Protein AF-A0A523TYB1-F1 (afdb_monomer_lite)

pLDDT: mean 78.44, std 14.65, range [44.22, 92.81]

Secondary structure (DSSP, 8-state):
---HHHHHHHHHHHHHHHHHHHHHHHHHTT--HHHHHHHHHHHHHHHHHHHHHHHTT-TT--TTTT--SSPPHHHHHHHHHHHT-

Sequence (85 aa):
MFTTTEVKDFMDEIFEEEALVIGGLVAVGKIDGDLVRRLMECFDSIRSRAIRRLDDGDEDVNPLNGTSLKPHPAIEEFLLKIRRK

Radius of gyration: 16.13 Å; chains: 1; bounding box: 36×33×40 Å

Foldseek 3Di:
DDDLVNVLVVLVVVLVVVLVVLVVCVVVDPDDPVVSVVVVVVSVVVSVVVNVCSVVVPPVPPVPPPPPVPPDVVVVVVVVVVVVD

Structure (mmCIF, N/CA/C/O backbone):
data_AF-A0A523TYB1-F1
#
_entry.id   AF-A0A523TYB1-F1
#
loop_
_atom_site.group_PDB
_atom_site.id
_atom_site.type_symbol
_atom_site.label_atom_id
_atom_site.label_alt_id
_atom_site.label_comp_id
_atom_site.label_asym_id
_atom_site.label_entity_id
_atom_site.label_seq_id
_atom_site.pdbx_PDB_ins_code
_atom_site.Cartn_x
_atom_site.Cartn_y
_atom_site.Cartn_z
_atom_site.occupancy
_atom_site.B_iso_or_equiv
_atom_site.auth_seq_id
_atom_site.auth_comp_id
_atom_site.auth_asym_id
_atom_site.auth_atom_id
_atom_site.pdbx_PDB_model_num
ATOM 1 N N . MET A 1 1 ? 23.494 0.543 -14.231 1.00 58.53 1 MET A N 1
ATOM 2 C CA . MET A 1 1 ? 22.113 0.686 -14.728 1.00 58.53 1 MET A CA 1
ATOM 3 C C . MET A 1 1 ? 21.340 -0.406 -14.026 1.00 58.53 1 MET A C 1
ATOM 5 O O . MET A 1 1 ? 21.802 -1.536 -14.103 1.00 58.53 1 MET A O 1
ATOM 9 N N . PHE A 1 2 ? 20.309 -0.070 -13.252 1.00 74.38 2 PHE A N 1
ATOM 10 C CA . PHE A 1 2 ? 19.511 -1.099 -12.586 1.00 74.38 2 PHE A CA 1
ATOM 11 C C . PHE A 1 2 ? 18.784 -1.932 -13.641 1.00 74.38 2 PHE A C 1
ATOM 13 O O . PHE A 1 2 ? 18.305 -1.393 -14.641 1.00 74.38 2 PHE A O 1
ATOM 20 N N . THR A 1 3 ? 18.741 -3.238 -13.432 1.00 85.56 3 THR A N 1
ATOM 21 C CA . THR A 1 3 ? 17.914 -4.155 -14.207 1.00 85.56 3 THR A CA 1
ATOM 22 C C . THR A 1 3 ? 16.453 -4.003 -13.794 1.00 85.56 3 THR A C 1
ATOM 24 O O . THR A 1 3 ? 16.146 -3.610 -12.670 1.00 85.56 3 THR A O 1
ATOM 27 N N . THR A 1 4 ? 15.531 -4.354 -14.690 1.00 83.19 4 THR A N 1
ATOM 28 C CA . THR A 1 4 ? 14.093 -4.382 -14.391 1.00 83.19 4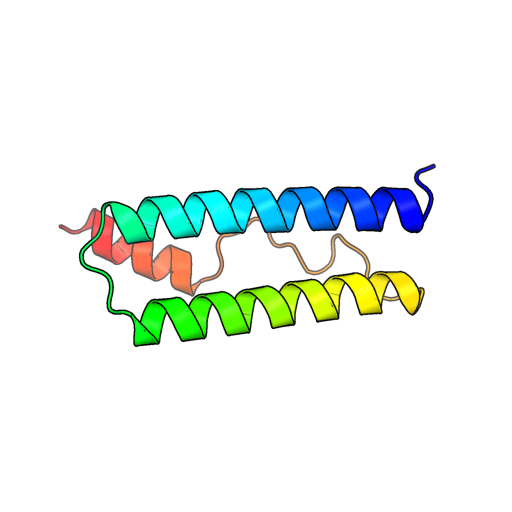 THR A CA 1
ATOM 29 C C . THR A 1 4 ? 13.782 -5.202 -13.138 1.00 83.19 4 THR A C 1
ATOM 31 O O . THR A 1 4 ? 12.950 -4.794 -12.337 1.00 83.19 4 THR A O 1
ATOM 34 N N . THR A 1 5 ? 14.477 -6.324 -12.936 1.00 86.69 5 THR A N 1
ATOM 35 C CA . THR A 1 5 ? 14.321 -7.170 -11.746 1.00 86.69 5 THR A CA 1
ATOM 36 C C . THR A 1 5 ? 14.738 -6.442 -10.470 1.00 86.69 5 THR A C 1
ATOM 38 O O . THR A 1 5 ? 13.953 -6.392 -9.534 1.00 86.69 5 THR A O 1
ATOM 41 N N . GLU A 1 6 ? 15.907 -5.793 -10.454 1.00 85.06 6 GLU A N 1
ATOM 42 C CA . GLU A 1 6 ? 16.369 -5.028 -9.283 1.00 85.06 6 GLU A CA 1
ATOM 43 C C . GLU A 1 6 ? 15.414 -3.877 -8.929 1.00 85.06 6 GLU A C 1
ATOM 45 O O . GLU A 1 6 ? 15.210 -3.578 -7.756 1.00 85.06 6 GLU A O 1
ATOM 50 N N . VAL A 1 7 ? 14.796 -3.239 -9.930 1.00 88.75 7 VAL A N 1
ATOM 51 C CA . VAL A 1 7 ? 13.788 -2.194 -9.689 1.00 88.75 7 VAL A CA 1
ATOM 52 C C . VAL A 1 7 ? 12.501 -2.782 -9.106 1.00 88.75 7 VAL A C 1
ATOM 54 O O . VAL A 1 7 ? 11.908 -2.161 -8.229 1.00 88.75 7 VAL A O 1
ATOM 57 N N . LYS A 1 8 ? 12.066 -3.968 -9.552 1.00 86.94 8 LYS A N 1
ATOM 58 C CA . LYS A 1 8 ? 10.891 -4.644 -8.977 1.00 86.94 8 LYS A CA 1
ATOM 59 C C . LYS A 1 8 ? 11.115 -5.041 -7.528 1.00 86.94 8 LYS A C 1
ATOM 61 O O . LYS A 1 8 ? 10.253 -4.751 -6.707 1.00 86.94 8 LYS A O 1
ATOM 66 N N . ASP A 1 9 ? 12.262 -5.644 -7.232 1.00 89.94 9 ASP A N 1
ATOM 67 C CA . ASP A 1 9 ? 12.612 -6.060 -5.873 1.00 89.94 9 ASP A CA 1
ATOM 68 C C . ASP A 1 9 ? 12.646 -4.837 -4.944 1.00 89.94 9 ASP A C 1
ATOM 70 O O . ASP A 1 9 ? 12.019 -4.833 -3.889 1.00 89.94 9 ASP A O 1
ATOM 74 N N . PHE A 1 10 ? 13.261 -3.738 -5.395 1.00 90.44 10 PHE A N 1
ATOM 75 C CA . PHE A 1 10 ? 13.281 -2.482 -4.646 1.00 90.44 10 PHE A CA 1
ATOM 76 C C . PHE A 1 10 ? 11.887 -1.865 -4.448 1.00 90.44 10 PHE A C 1
ATOM 78 O O . PHE A 1 10 ? 11.579 -1.330 -3.384 1.00 90.44 10 PHE A O 1
ATOM 85 N N . MET A 1 11 ? 11.024 -1.917 -5.466 1.00 88.06 11 MET A N 1
ATOM 86 C CA . MET A 1 11 ? 9.644 -1.454 -5.328 1.00 88.06 11 MET A CA 1
ATOM 87 C C . MET A 1 11 ? 8.883 -2.299 -4.311 1.00 88.06 11 MET A C 1
ATOM 89 O O . MET A 1 11 ? 8.175 -1.738 -3.480 1.00 88.06 11 MET A O 1
ATOM 93 N N . ASP A 1 12 ? 9.036 -3.619 -4.358 1.00 90.50 12 ASP A N 1
ATOM 94 C CA . ASP A 1 12 ? 8.395 -4.533 -3.419 1.00 90.50 12 ASP A CA 1
ATOM 95 C C . ASP A 1 12 ? 8.817 -4.254 -1.972 1.00 90.50 12 ASP A C 1
ATOM 97 O O . ASP A 1 12 ? 7.941 -4.156 -1.112 1.00 90.50 12 ASP A O 1
ATOM 101 N N . GLU A 1 13 ? 10.108 -4.007 -1.724 1.00 92.81 13 GLU A N 1
ATOM 102 C CA . GLU A 1 13 ? 10.613 -3.576 -0.412 1.00 92.81 13 GLU A CA 1
ATOM 103 C C . GLU A 1 13 ? 9.959 -2.263 0.058 1.00 92.81 13 GLU A C 1
ATOM 105 O O . GLU A 1 13 ? 9.508 -2.167 1.199 1.00 92.81 13 GLU A O 1
ATOM 110 N N . ILE A 1 14 ? 9.834 -1.252 -0.814 1.00 91.88 14 ILE A N 1
ATOM 111 C CA . ILE A 1 14 ? 9.174 0.019 -0.459 1.00 91.88 14 ILE A CA 1
ATOM 112 C C . ILE A 1 14 ? 7.699 -0.195 -0.107 1.00 91.88 14 ILE A C 1
ATOM 114 O O . ILE A 1 14 ? 7.223 0.346 0.893 1.00 91.88 14 ILE A O 1
ATOM 118 N N . PHE A 1 15 ? 6.966 -0.964 -0.918 1.00 89.94 15 PHE A N 1
ATOM 119 C CA . PHE A 1 15 ? 5.555 -1.245 -0.649 1.00 89.94 15 PHE A CA 1
ATOM 120 C C . PHE A 1 15 ? 5.392 -2.010 0.679 1.00 89.94 15 PHE A C 1
ATOM 122 O O . PHE A 1 15 ? 4.445 -1.749 1.421 1.00 89.94 15 PHE A O 1
ATOM 129 N N . GLU A 1 16 ? 6.315 -2.912 1.019 1.00 90.69 16 GLU A N 1
ATOM 130 C CA . GLU A 1 16 ? 6.309 -3.615 2.306 1.00 90.69 16 GLU A CA 1
ATOM 131 C C . GLU A 1 16 ? 6.522 -2.658 3.493 1.00 90.69 16 GLU A C 1
ATOM 133 O O . GLU A 1 16 ? 5.740 -2.677 4.448 1.00 90.69 16 GLU A O 1
ATOM 138 N N . GLU A 1 17 ? 7.504 -1.761 3.413 1.00 92.75 17 GLU A N 1
ATOM 139 C CA . GLU A 1 17 ? 7.766 -0.754 4.452 1.00 92.75 17 GLU A CA 1
ATOM 140 C C . GLU A 1 17 ? 6.584 0.212 4.641 1.00 92.75 17 GLU A C 1
ATOM 142 O O . GLU A 1 17 ? 6.170 0.518 5.764 1.00 92.75 17 GLU A O 1
ATOM 147 N N . GLU A 1 18 ? 5.968 0.663 3.550 1.00 89.62 18 GLU A N 1
ATOM 148 C CA . GLU A 1 18 ? 4.766 1.498 3.599 1.00 89.62 18 GLU A CA 1
ATOM 149 C C . GLU A 1 18 ? 3.581 0.754 4.243 1.00 89.62 18 GLU A C 1
ATOM 151 O O . GLU A 1 18 ? 2.872 1.325 5.082 1.00 89.62 18 GLU A O 1
ATOM 156 N N . ALA A 1 19 ? 3.393 -0.532 3.928 1.00 89.81 19 ALA A N 1
ATOM 157 C CA . ALA A 1 19 ? 2.377 -1.369 4.563 1.00 89.81 19 ALA A CA 1
ATOM 158 C C . ALA A 1 19 ? 2.629 -1.537 6.072 1.00 89.81 19 ALA A C 1
ATOM 160 O O . ALA A 1 19 ? 1.676 -1.494 6.856 1.00 89.81 19 ALA A O 1
ATOM 161 N N . LEU A 1 20 ? 3.889 -1.662 6.500 1.00 91.00 20 LEU A N 1
ATOM 162 C CA . LEU A 1 20 ? 4.268 -1.707 7.916 1.00 91.00 20 LEU A CA 1
ATOM 163 C C . LEU A 1 20 ? 3.938 -0.397 8.637 1.00 91.00 20 LEU A C 1
ATOM 165 O O . LEU A 1 20 ? 3.359 -0.426 9.728 1.00 91.00 20 LEU A O 1
ATOM 169 N N . VAL A 1 21 ? 4.237 0.754 8.028 1.00 90.38 21 VAL A N 1
ATOM 170 C CA . VAL A 1 21 ? 3.881 2.070 8.585 1.00 90.38 21 VAL A CA 1
ATOM 171 C C . VAL A 1 21 ? 2.364 2.204 8.729 1.00 90.38 21 VAL A C 1
ATOM 173 O O . VAL A 1 21 ? 1.878 2.603 9.792 1.00 90.38 21 VAL A O 1
ATOM 176 N N . ILE A 1 22 ? 1.600 1.833 7.697 1.00 88.69 22 ILE A N 1
ATOM 177 C CA . ILE A 1 22 ? 0.131 1.850 7.735 1.00 88.69 22 ILE A CA 1
ATOM 178 C C . ILE A 1 22 ? -0.38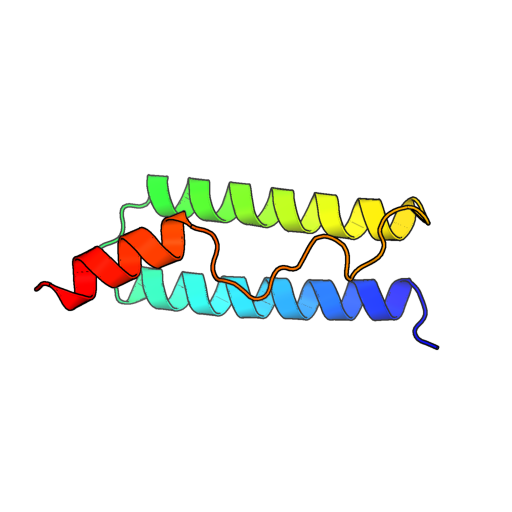3 0.908 8.830 1.00 88.69 22 ILE A C 1
ATOM 180 O O . ILE A 1 22 ? -1.214 1.314 9.643 1.00 88.69 22 ILE A O 1
ATOM 184 N N . GLY A 1 23 ? 0.137 -0.318 8.902 1.00 87.62 23 GLY A N 1
ATOM 185 C CA . GLY A 1 23 ? -0.221 -1.299 9.926 1.00 87.62 23 GLY A CA 1
ATOM 186 C C . GLY A 1 23 ? 0.055 -0.796 11.344 1.00 87.62 23 GLY A C 1
ATOM 187 O O . GLY A 1 23 ? -0.799 -0.927 12.222 1.00 87.62 23 GLY A O 1
ATOM 188 N N . GLY A 1 24 ? 1.196 -0.139 11.562 1.00 90.44 24 GLY A N 1
ATOM 189 C CA . GLY A 1 24 ? 1.539 0.500 12.832 1.00 90.44 24 GLY A CA 1
ATOM 190 C C . GLY A 1 24 ? 0.570 1.623 13.208 1.00 90.44 24 GLY A C 1
ATOM 191 O O . GLY A 1 24 ? 0.090 1.665 14.342 1.00 90.44 24 GLY A O 1
ATOM 192 N N . LEU A 1 25 ? 0.219 2.494 12.255 1.00 87.50 25 LEU A N 1
ATOM 193 C CA . LEU A 1 25 ? -0.763 3.569 12.459 1.00 87.50 25 LEU A CA 1
ATOM 194 C C . LEU A 1 25 ? -2.156 3.027 12.795 1.00 87.50 25 LEU A C 1
ATOM 196 O O . LEU A 1 25 ? -2.837 3.563 13.671 1.00 87.50 25 LEU A O 1
ATOM 200 N N . VAL A 1 26 ? -2.567 1.952 12.126 1.00 89.12 26 VAL A N 1
ATOM 201 C CA . VAL A 1 26 ? -3.824 1.252 12.406 1.00 89.12 26 VAL A CA 1
ATOM 202 C C . VAL A 1 26 ? -3.801 0.608 13.788 1.00 89.12 26 VAL A C 1
ATOM 204 O O . VAL A 1 26 ? 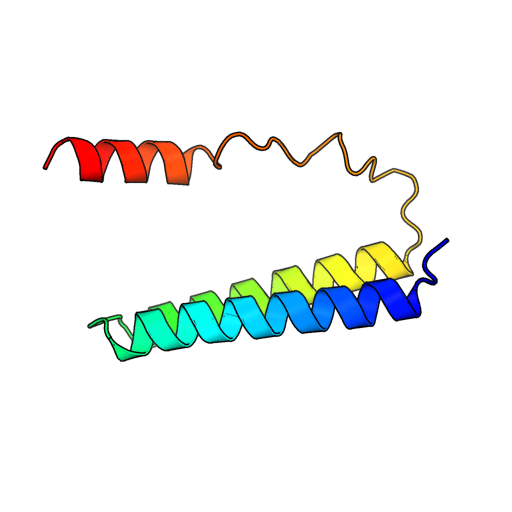-4.794 0.694 14.499 1.00 89.12 26 VAL A O 1
ATOM 207 N N . ALA A 1 27 ? -2.684 0.007 14.201 1.00 87.62 27 ALA A N 1
ATOM 208 C CA . ALA A 1 27 ? -2.570 -0.657 15.499 1.00 87.62 27 ALA A CA 1
ATOM 209 C C . ALA A 1 27 ? -2.665 0.320 16.685 1.00 87.62 27 ALA A C 1
ATOM 211 O O . ALA A 1 27 ? -3.209 -0.032 17.732 1.00 87.62 27 ALA A O 1
ATOM 212 N N . VAL A 1 28 ? -2.149 1.545 16.535 1.00 90.75 28 VAL A N 1
ATOM 213 C CA . VAL A 1 28 ? -2.209 2.578 17.590 1.00 90.75 28 VAL A CA 1
ATOM 214 C C . VAL A 1 28 ? -3.461 3.456 17.505 1.00 90.75 28 VAL A C 1
ATOM 216 O O . VAL A 1 28 ? -3.828 4.115 18.480 1.00 90.75 28 VAL A O 1
ATOM 219 N N . GLY A 1 29 ? -4.121 3.491 16.347 1.00 82.50 29 GLY A N 1
ATOM 220 C CA . GLY A 1 29 ? -5.311 4.293 16.088 1.00 82.50 29 GLY A CA 1
ATOM 221 C C . GLY A 1 29 ? -6.611 3.504 16.252 1.00 82.50 29 GLY A C 1
ATOM 222 O O . GLY A 1 29 ? -6.688 2.315 15.978 1.00 82.50 29 GLY A O 1
ATOM 223 N N . LYS A 1 30 ? -7.705 4.176 16.632 1.00 83.12 30 LYS A N 1
ATOM 224 C CA . LYS A 1 30 ? -9.058 3.598 16.514 1.00 83.12 30 LYS A CA 1
ATOM 225 C C . LYS A 1 30 ? -9.573 3.772 15.083 1.00 83.12 30 LYS A C 1
ATOM 227 O O . LYS A 1 30 ? -10.483 4.567 14.850 1.00 83.12 30 LYS A O 1
ATOM 232 N N . ILE A 1 31 ? -8.933 3.099 14.130 1.00 87.38 31 ILE A N 1
ATOM 233 C CA . ILE A 1 31 ? -9.314 3.147 12.714 1.00 87.38 31 ILE A CA 1
ATOM 234 C C . ILE A 1 31 ? -10.327 2.037 12.424 1.00 87.38 31 ILE A C 1
ATOM 236 O O . ILE A 1 31 ? -10.214 0.924 12.930 1.00 87.38 31 ILE A O 1
ATOM 240 N N . ASP A 1 32 ? -11.339 2.361 11.626 1.00 89.19 32 ASP A N 1
ATOM 241 C CA . ASP A 1 32 ? -12.362 1.418 11.183 1.00 89.19 32 ASP A CA 1
ATOM 242 C C . ASP A 1 32 ? -11.766 0.313 10.287 1.00 89.19 32 ASP A C 1
ATOM 244 O O . ASP A 1 32 ? -11.037 0.602 9.338 1.00 89.19 32 ASP A O 1
ATOM 248 N N . GLY A 1 33 ? -12.078 -0.954 10.572 1.00 85.69 33 GLY A N 1
ATOM 249 C CA . GLY A 1 33 ? -11.493 -2.099 9.866 1.00 85.69 33 GLY A CA 1
ATOM 250 C C . GLY A 1 33 ? -11.859 -2.181 8.379 1.00 85.69 33 GLY A C 1
ATOM 251 O O . GLY A 1 33 ? -11.034 -2.613 7.573 1.00 85.69 33 GLY A O 1
ATOM 252 N N . ASP A 1 34 ? -13.049 -1.720 7.985 1.00 88.81 34 ASP A N 1
ATOM 253 C CA . ASP A 1 34 ? -13.441 -1.658 6.574 1.00 88.81 34 ASP A CA 1
ATOM 254 C C . ASP A 1 34 ? -12.667 -0.566 5.830 1.00 88.81 34 ASP A C 1
ATOM 256 O O . ASP A 1 34 ? -12.300 -0.753 4.665 1.00 88.81 34 ASP A O 1
ATOM 260 N N . LEU A 1 35 ? -12.372 0.556 6.496 1.00 87.12 35 LEU A N 1
ATOM 261 C CA . LEU A 1 35 ? -11.489 1.584 5.945 1.00 87.12 35 LEU A CA 1
ATOM 262 C C . LEU A 1 35 ? -10.070 1.041 5.735 1.00 87.12 35 LEU A C 1
ATOM 264 O O . LEU A 1 35 ? -9.497 1.260 4.668 1.00 87.12 35 LEU A O 1
ATOM 268 N N . VAL A 1 36 ? -9.523 0.308 6.710 1.00 88.25 36 VAL A N 1
ATOM 269 C CA . VAL A 1 36 ? -8.192 -0.316 6.599 1.00 88.25 36 VAL A CA 1
ATOM 270 C C . VAL A 1 36 ? -8.147 -1.297 5.437 1.00 88.25 36 VAL A C 1
ATOM 272 O O . VAL A 1 36 ? -7.245 -1.225 4.608 1.00 88.25 36 VAL A O 1
ATOM 275 N N . ARG A 1 37 ? -9.146 -2.176 5.325 1.00 88.88 37 ARG A N 1
ATOM 276 C CA . ARG A 1 37 ? -9.228 -3.139 4.225 1.00 88.88 37 ARG A CA 1
ATOM 277 C C . ARG A 1 37 ? -9.231 -2.444 2.862 1.00 88.88 37 ARG A C 1
ATOM 279 O O . ARG A 1 37 ? -8.438 -2.803 2.000 1.00 88.88 37 ARG A O 1
ATOM 286 N N . ARG A 1 38 ? -10.071 -1.418 2.677 1.00 90.81 38 ARG A N 1
ATOM 287 C CA . ARG A 1 38 ? -10.122 -0.648 1.419 1.00 90.81 38 ARG A CA 1
ATOM 288 C C . ARG A 1 38 ? -8.809 0.073 1.125 1.00 90.81 38 ARG A C 1
ATOM 290 O O . ARG A 1 38 ? -8.429 0.191 -0.036 1.00 90.81 38 ARG A O 1
ATOM 297 N N . LEU A 1 39 ? -8.128 0.571 2.157 1.00 88.81 39 LEU A N 1
ATOM 298 C CA . LEU A 1 39 ? -6.823 1.207 2.007 1.00 88.81 39 LEU A CA 1
ATOM 299 C C . LEU A 1 39 ? -5.786 0.207 1.483 1.00 88.81 39 LEU A C 1
ATOM 301 O O . LEU A 1 39 ? -5.110 0.516 0.505 1.00 88.81 39 LEU A O 1
ATOM 305 N N . MET A 1 40 ? -5.722 -0.992 2.068 1.00 88.06 40 MET A N 1
ATOM 306 C CA . MET A 1 40 ? -4.818 -2.055 1.614 1.00 88.06 40 MET A CA 1
ATOM 307 C C . MET A 1 40 ? -5.144 -2.515 0.184 1.00 88.06 40 MET A C 1
ATOM 309 O O . MET A 1 40 ? -4.243 -2.627 -0.639 1.00 88.06 40 MET A O 1
ATOM 313 N N . GLU A 1 41 ? -6.426 -2.680 -0.163 1.00 89.19 41 GLU A N 1
ATOM 314 C CA . GLU A 1 41 ? -6.852 -3.024 -1.534 1.00 89.19 41 GLU A CA 1
ATOM 315 C C . GLU A 1 41 ? -6.420 -1.960 -2.565 1.00 89.19 41 GLU A C 1
ATOM 317 O O . GLU A 1 41 ? -5.954 -2.283 -3.663 1.00 89.19 41 GLU A O 1
ATOM 322 N N . CYS A 1 42 ? -6.551 -0.673 -2.224 1.00 88.00 42 CYS A N 1
ATOM 323 C CA . CYS A 1 42 ? -6.064 0.423 -3.065 1.00 88.00 42 CYS A CA 1
ATOM 324 C C . CYS A 1 42 ? -4.542 0.373 -3.229 1.00 88.00 42 CYS A C 1
ATOM 326 O O . CYS A 1 42 ? -4.032 0.592 -4.329 1.00 88.00 42 CYS A O 1
ATOM 328 N N . PHE A 1 43 ? -3.834 0.080 -2.144 1.00 88.19 43 PHE A N 1
ATOM 329 C CA . PHE A 1 43 ? -2.383 0.012 -2.105 1.00 88.19 43 PHE A CA 1
ATOM 330 C C . PHE A 1 43 ? -1.837 -1.114 -3.000 1.00 88.19 43 PHE A C 1
ATOM 332 O O . PHE A 1 43 ? -1.009 -0.861 -3.879 1.00 88.19 43 PHE A O 1
ATOM 339 N N . ASP A 1 44 ? -2.420 -2.312 -2.910 1.00 88.19 44 ASP A N 1
ATOM 340 C CA . ASP A 1 44 ? -2.098 -3.451 -3.781 1.00 88.19 44 ASP A CA 1
ATOM 341 C C . ASP A 1 44 ? -2.372 -3.159 -5.266 1.00 88.19 44 ASP A C 1
ATOM 343 O O . ASP A 1 44 ? -1.612 -3.565 -6.157 1.00 88.19 44 ASP A O 1
ATOM 347 N N . SER A 1 45 ? -3.448 -2.421 -5.559 1.00 89.50 45 SER A N 1
ATOM 348 C CA . SER A 1 45 ? -3.785 -1.996 -6.924 1.00 89.50 45 SER A CA 1
ATOM 349 C C . SER A 1 45 ? -2.745 -1.030 -7.500 1.00 89.50 45 SER A C 1
ATOM 351 O O . SER A 1 45 ? -2.394 -1.122 -8.683 1.00 89.50 45 SER A O 1
ATOM 353 N N . ILE A 1 46 ? -2.222 -0.118 -6.674 1.00 88.06 46 ILE A N 1
ATOM 354 C CA . ILE A 1 46 ? -1.152 0.811 -7.060 1.00 88.06 46 ILE A CA 1
ATOM 355 C C . ILE A 1 46 ? 0.141 0.037 -7.328 1.00 88.06 46 ILE A C 1
ATOM 357 O O . ILE A 1 46 ? 0.713 0.213 -8.408 1.00 88.06 46 ILE A O 1
ATOM 361 N N . ARG A 1 47 ? 0.546 -0.869 -6.426 1.00 87.94 47 ARG A N 1
ATOM 362 C CA . ARG A 1 47 ? 1.718 -1.744 -6.611 1.00 87.94 47 ARG A CA 1
ATOM 363 C C . ARG A 1 47 ? 1.639 -2.522 -7.917 1.00 87.94 47 ARG A C 1
ATOM 365 O O . ARG A 1 47 ? 2.528 -2.426 -8.762 1.00 87.94 47 ARG A O 1
ATOM 372 N N . SER A 1 48 ? 0.525 -3.219 -8.132 1.00 88.31 48 SER A N 1
ATOM 373 C CA . SER A 1 48 ? 0.304 -4.031 -9.333 1.00 88.31 48 SER A CA 1
ATOM 374 C C . SER A 1 48 ? 0.396 -3.204 -10.617 1.00 88.31 48 SER A C 1
ATOM 376 O O . SER A 1 48 ? 0.950 -3.655 -11.618 1.00 88.31 48 SER A O 1
ATOM 378 N N . ARG A 1 49 ? -0.136 -1.976 -10.606 1.00 87.88 49 ARG A N 1
ATOM 379 C CA . ARG A 1 49 ? -0.069 -1.068 -11.757 1.00 87.88 49 ARG A CA 1
ATOM 380 C C . ARG A 1 49 ? 1.346 -0.557 -11.999 1.00 87.88 49 ARG A C 1
ATOM 382 O O . ARG A 1 49 ? 1.741 -0.421 -13.151 1.00 87.88 49 ARG A O 1
ATOM 389 N N . ALA A 1 50 ? 2.086 -0.262 -10.936 1.00 84.06 50 ALA A N 1
ATOM 390 C CA . ALA A 1 50 ? 3.449 0.232 -11.031 1.00 84.06 50 ALA A CA 1
ATOM 391 C C . ALA A 1 50 ? 4.399 -0.848 -11.584 1.00 84.06 50 ALA A C 1
ATOM 393 O O . ALA A 1 50 ? 5.160 -0.559 -12.502 1.00 84.06 50 ALA A O 1
ATOM 394 N N . ILE A 1 51 ? 4.272 -2.100 -11.126 1.00 85.62 51 ILE A N 1
ATOM 395 C CA . ILE A 1 51 ? 5.043 -3.239 -11.657 1.00 85.62 51 ILE A CA 1
ATOM 396 C C . ILE A 1 51 ? 4.707 -3.494 -13.132 1.00 85.62 51 ILE A C 1
ATOM 398 O O . ILE A 1 51 ? 5.613 -3.649 -13.945 1.00 85.62 51 ILE A O 1
ATOM 402 N N . ARG A 1 52 ? 3.418 -3.481 -13.506 1.00 85.31 52 ARG A N 1
ATOM 403 C CA . ARG A 1 52 ? 3.004 -3.668 -14.910 1.00 85.31 52 ARG A CA 1
ATOM 404 C C . ARG A 1 52 ? 3.578 -2.604 -15.841 1.00 85.31 52 ARG A C 1
ATOM 406 O O . ARG A 1 52 ? 4.071 -2.942 -16.902 1.00 85.31 52 ARG A O 1
ATOM 413 N N . ARG A 1 53 ? 3.582 -1.334 -15.423 1.00 83.38 53 ARG A N 1
ATOM 414 C CA . ARG A 1 53 ? 4.188 -0.241 -16.208 1.00 83.38 53 ARG A CA 1
ATOM 415 C C . ARG A 1 53 ? 5.677 -0.450 -16.457 1.00 83.38 53 ARG A C 1
ATOM 417 O O . ARG A 1 53 ? 6.176 -0.084 -17.513 1.00 83.38 53 ARG A O 1
ATOM 424 N N . LEU A 1 54 ? 6.373 -1.021 -15.478 1.00 83.00 54 LEU A N 1
ATOM 425 C CA . LEU A 1 54 ? 7.786 -1.344 -15.603 1.00 83.00 54 LEU A CA 1
ATOM 426 C C . LEU A 1 54 ? 8.016 -2.520 -16.573 1.00 83.00 54 LEU A C 1
ATOM 428 O O . LEU A 1 54 ? 9.006 -2.516 -17.300 1.00 83.00 54 LEU A O 1
ATOM 432 N N . ASP A 1 55 ? 7.104 -3.496 -16.602 1.00 81.69 55 ASP A N 1
ATOM 433 C CA . ASP A 1 55 ? 7.133 -4.628 -17.541 1.00 81.69 55 ASP A CA 1
ATOM 434 C C . ASP A 1 55 ? 6.787 -4.239 -18.978 1.00 81.69 55 ASP A C 1
ATOM 436 O O . ASP A 1 55 ? 7.423 -4.720 -19.915 1.00 81.69 55 ASP A O 1
ATOM 440 N N . ASP A 1 56 ? 5.811 -3.349 -19.151 1.00 82.75 56 ASP A N 1
ATOM 441 C CA . ASP A 1 56 ? 5.333 -2.914 -20.464 1.00 82.75 56 ASP A CA 1
ATOM 442 C C . ASP A 1 56 ? 6.330 -1.974 -21.176 1.00 82.75 56 ASP A C 1
ATOM 444 O O . ASP A 1 56 ? 6.108 -1.605 -22.328 1.00 82.75 56 ASP A O 1
ATOM 448 N N . GLY A 1 57 ? 7.446 -1.611 -20.522 1.00 66.81 57 GLY A N 1
ATOM 449 C CA . GLY A 1 57 ? 8.515 -0.799 -21.111 1.00 66.81 57 GLY A CA 1
ATOM 450 C C . GLY A 1 57 ? 8.035 0.574 -21.578 1.00 66.81 57 GLY A C 1
ATOM 451 O O . GLY A 1 57 ? 8.548 1.089 -22.566 1.00 66.81 57 GLY A O 1
ATOM 452 N N . ASP A 1 58 ? 7.025 1.126 -20.904 1.00 56.50 58 ASP A N 1
ATOM 453 C CA . ASP A 1 58 ? 6.291 2.318 -21.324 1.00 56.50 58 ASP A CA 1
ATOM 454 C C . ASP A 1 58 ? 7.229 3.547 -21.372 1.00 56.50 58 ASP A C 1
ATOM 456 O O . ASP A 1 58 ? 7.451 4.229 -20.368 1.00 56.50 58 ASP A O 1
ATOM 460 N N . GLU A 1 59 ? 7.826 3.807 -22.546 1.00 51.19 59 GLU A N 1
ATOM 461 C CA . GLU A 1 59 ? 8.753 4.925 -22.806 1.00 51.19 59 GLU A CA 1
ATOM 462 C C . GLU A 1 59 ? 8.084 6.300 -22.625 1.00 51.19 59 GLU A C 1
ATOM 464 O O 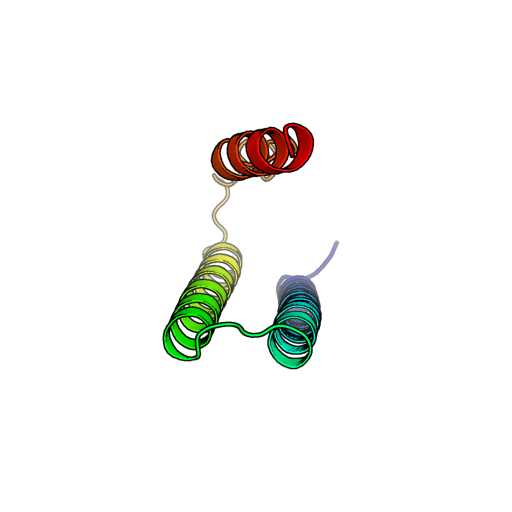. GLU A 1 59 ? 8.774 7.308 -22.465 1.00 51.19 59 GLU A O 1
ATOM 469 N N . ASP A 1 60 ? 6.747 6.353 -22.605 1.00 47.38 60 ASP A N 1
ATOM 470 C CA . ASP A 1 60 ? 5.972 7.593 -22.473 1.00 47.38 60 ASP A CA 1
ATOM 471 C C . ASP A 1 60 ? 5.766 8.025 -21.007 1.00 47.38 60 ASP A C 1
ATOM 473 O O . ASP A 1 60 ? 5.250 9.109 -20.710 1.00 47.38 60 ASP A O 1
ATOM 477 N N . VAL A 1 61 ? 6.234 7.223 -20.046 1.00 48.81 61 VAL A N 1
ATOM 478 C CA . VAL A 1 61 ? 6.282 7.627 -18.640 1.00 48.81 61 VAL A CA 1
ATOM 479 C C . VAL A 1 61 ? 7.609 8.325 -18.385 1.00 48.81 61 VAL A C 1
ATOM 481 O O . VAL A 1 61 ? 8.507 7.789 -17.743 1.00 48.81 61 VAL A O 1
ATOM 484 N N . ASN A 1 62 ? 7.732 9.570 -18.848 1.00 44.22 62 ASN A N 1
ATOM 485 C CA . ASN A 1 62 ? 8.731 10.469 -18.286 1.00 44.22 62 ASN A CA 1
ATOM 486 C C . ASN A 1 62 ? 8.495 10.516 -16.758 1.00 44.22 62 ASN A C 1
ATOM 488 O O . ASN A 1 62 ? 7.465 11.059 -16.335 1.00 44.22 62 ASN A O 1
ATOM 492 N N . PRO A 1 63 ? 9.406 9.983 -15.915 1.00 49.16 63 PRO A N 1
ATOM 493 C CA . PRO A 1 63 ? 9.193 9.898 -14.467 1.00 49.16 63 PRO A CA 1
ATOM 494 C C . PRO A 1 63 ? 8.986 11.284 -13.840 1.00 49.16 63 PRO A C 1
ATOM 496 O O . PRO A 1 63 ? 8.410 11.414 -12.766 1.00 49.16 63 PRO A O 1
ATOM 499 N N . LEU A 1 64 ? 9.424 12.332 -14.549 1.00 48.28 64 LEU A N 1
ATOM 500 C CA . LEU A 1 64 ? 9.366 13.734 -14.152 1.00 48.28 64 LEU A CA 1
ATOM 501 C C . LEU A 1 64 ? 8.090 14.468 -14.604 1.00 48.28 64 LEU A C 1
ATOM 503 O O . LEU A 1 64 ? 7.839 15.568 -14.119 1.00 48.28 64 LEU A O 1
ATOM 507 N N . ASN A 1 65 ? 7.263 13.895 -15.487 1.00 45.38 65 ASN A N 1
ATOM 508 C CA . ASN A 1 65 ? 6.047 14.563 -15.986 1.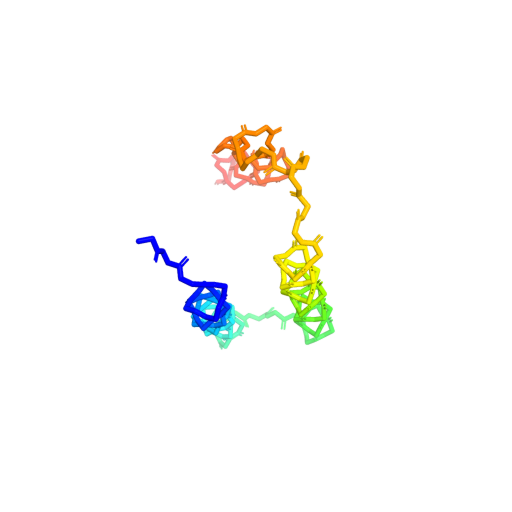00 45.38 65 ASN A CA 1
ATOM 509 C C . ASN A 1 65 ? 4.804 14.352 -15.101 1.00 45.38 65 ASN A C 1
ATOM 511 O O . ASN A 1 65 ? 3.731 14.854 -15.433 1.00 45.38 65 ASN A O 1
ATOM 515 N N . GLY A 1 66 ? 4.922 13.642 -13.974 1.00 46.34 66 GLY A N 1
ATOM 516 C CA . GLY A 1 66 ? 3.769 13.316 -13.124 1.00 46.34 66 GLY A CA 1
ATOM 517 C C . GLY A 1 66 ? 4.011 13.347 -11.616 1.00 46.34 66 GLY A C 1
ATOM 518 O O . GLY A 1 66 ? 3.060 13.561 -10.866 1.00 46.34 66 GLY A O 1
ATOM 519 N N . THR A 1 67 ? 5.248 13.205 -11.132 1.00 47.19 67 THR A N 1
ATOM 520 C CA . THR A 1 67 ? 5.541 13.368 -9.701 1.00 47.19 67 THR A CA 1
ATOM 521 C C . THR A 1 67 ? 5.762 14.840 -9.397 1.00 47.19 67 THR A C 1
ATOM 523 O O . THR A 1 67 ? 6.872 15.303 -9.130 1.00 47.19 67 THR A O 1
ATOM 526 N N . SER A 1 68 ? 4.679 15.608 -9.435 1.00 50.34 68 SER A N 1
ATOM 527 C CA . SER A 1 68 ? 4.652 16.835 -8.660 1.00 50.34 68 SER A CA 1
ATOM 528 C C . SER A 1 68 ? 4.949 16.448 -7.208 1.00 50.34 68 SER A C 1
ATOM 530 O O . SER A 1 68 ? 4.113 15.841 -6.552 1.00 50.34 68 SER A O 1
ATOM 532 N N . LEU A 1 69 ? 6.130 16.816 -6.701 1.00 53.22 69 LEU A N 1
ATOM 533 C CA . LEU A 1 69 ? 6.447 16.772 -5.266 1.00 53.22 69 LEU A CA 1
ATOM 534 C C . LEU A 1 69 ? 5.533 17.701 -4.452 1.00 53.22 69 LEU A C 1
ATOM 536 O O . LEU A 1 69 ? 5.605 17.713 -3.224 1.00 53.22 69 LEU A O 1
ATOM 540 N N . LYS A 1 70 ? 4.677 18.501 -5.112 1.00 59.28 70 LYS A N 1
ATOM 541 C CA . LYS A 1 70 ? 3.589 19.163 -4.401 1.00 59.28 70 LYS A CA 1
ATOM 542 C C . LYS A 1 70 ? 2.668 18.077 -3.858 1.00 59.28 70 LYS A C 1
ATOM 544 O O . LYS A 1 70 ? 2.234 17.231 -4.646 1.00 59.28 70 LYS A O 1
ATOM 549 N N . PRO A 1 71 ? 2.361 18.108 -2.554 1.00 60.00 71 PRO A N 1
ATOM 550 C CA . PRO A 1 71 ? 1.391 17.204 -1.973 1.00 60.00 71 PRO A CA 1
ATOM 551 C C . PRO A 1 71 ? 0.132 17.211 -2.834 1.00 60.00 71 PRO A C 1
ATOM 553 O O . PRO A 1 71 ? -0.295 18.263 -3.315 1.00 60.00 71 PRO A O 1
ATOM 556 N N . HIS A 1 72 ? -0.458 16.037 -3.046 1.00 67.00 72 HIS A N 1
ATOM 557 C CA . HIS A 1 72 ? -1.747 15.946 -3.717 1.00 67.00 72 HIS A CA 1
ATOM 558 C C . HIS A 1 72 ? -2.714 16.971 -3.082 1.00 67.00 72 HIS A C 1
ATOM 560 O O . HIS A 1 72 ? -2.726 17.062 -1.853 1.00 67.00 72 HIS A O 1
ATOM 566 N N . PRO A 1 73 ? -3.532 17.729 -3.839 1.00 72.31 73 PRO A N 1
ATOM 567 C CA . PRO A 1 73 ? -4.359 18.810 -3.279 1.00 72.31 73 PRO A CA 1
ATOM 568 C C . PRO A 1 73 ? -5.221 18.391 -2.075 1.00 72.31 73 PRO A C 1
ATOM 570 O O . PRO A 1 73 ? -5.436 19.166 -1.147 1.00 72.31 73 PRO A O 1
ATOM 573 N N . ALA A 1 74 ? -5.651 17.126 -2.040 1.00 68.38 74 ALA A N 1
ATOM 574 C CA . ALA A 1 74 ? -6.352 16.546 -0.891 1.00 68.38 74 ALA A CA 1
ATOM 575 C C . ALA A 1 74 ? -5.508 16.513 0.404 1.00 68.38 74 ALA A C 1
ATOM 577 O O . ALA A 1 74 ? -6.042 16.710 1.493 1.00 68.38 74 ALA A O 1
ATOM 578 N N . ILE A 1 75 ? -4.195 16.289 0.295 1.00 73.62 75 ILE A N 1
ATOM 579 C CA . ILE A 1 75 ? -3.241 16.352 1.410 1.00 73.62 75 ILE A CA 1
ATOM 580 C C . ILE A 1 75 ? -3.088 17.803 1.876 1.00 73.62 75 ILE A C 1
ATOM 582 O O . ILE A 1 75 ? -3.123 18.054 3.077 1.00 73.62 75 ILE A O 1
ATOM 586 N N . GLU A 1 76 ? -2.980 18.770 0.960 1.00 76.69 76 GLU A N 1
ATOM 587 C CA . GLU A 1 76 ? -2.912 20.193 1.329 1.00 76.69 76 GLU A CA 1
ATOM 588 C C . GLU A 1 76 ? -4.171 20.644 2.084 1.00 76.69 76 GLU A C 1
ATOM 590 O O . GLU A 1 76 ? -4.073 21.273 3.140 1.00 76.69 76 GLU A O 1
ATOM 595 N N . GLU A 1 77 ? -5.359 20.275 1.598 1.00 76.75 77 GLU A N 1
ATOM 596 C CA . GLU A 1 77 ? -6.626 20.603 2.258 1.00 76.75 77 GLU A CA 1
ATOM 597 C C . GLU A 1 77 ? -6.737 19.949 3.645 1.00 76.75 77 GLU A C 1
ATOM 599 O O . GLU A 1 77 ? -7.186 20.575 4.611 1.00 76.75 77 GLU A O 1
ATOM 604 N N . PHE A 1 78 ? -6.288 18.700 3.767 1.00 75.00 78 PHE A N 1
ATOM 605 C CA . PHE A 1 78 ? -6.234 17.989 5.039 1.00 75.00 78 PHE A CA 1
ATOM 606 C C . PHE A 1 78 ? -5.285 18.666 6.039 1.00 75.00 78 PHE A C 1
ATOM 608 O O . PHE A 1 78 ? -5.679 18.942 7.175 1.00 75.00 78 PHE A O 1
ATOM 615 N N . LEU A 1 79 ? -4.068 19.016 5.611 1.00 76.69 79 LEU A N 1
ATOM 616 C CA . LEU A 1 79 ? -3.090 19.726 6.439 1.00 76.69 79 LEU A CA 1
ATOM 617 C C . LEU A 1 79 ? -3.610 21.102 6.878 1.00 76.69 79 LEU A C 1
ATOM 619 O O . LEU A 1 79 ? -3.433 21.488 8.035 1.00 76.69 79 LEU A O 1
ATOM 623 N N . LEU A 1 80 ? -4.314 21.826 6.001 1.00 81.38 80 LEU A N 1
ATOM 624 C CA . LEU A 1 80 ? -4.964 23.095 6.345 1.00 81.38 80 LEU A CA 1
ATOM 625 C C . LEU A 1 80 ? -6.059 22.927 7.408 1.00 81.38 80 LEU A C 1
ATOM 627 O O . LEU A 1 80 ? -6.187 23.789 8.280 1.00 81.38 80 LEU A O 1
ATOM 631 N N . LYS A 1 81 ? -6.836 21.836 7.365 1.00 76.62 81 LYS A N 1
ATOM 632 C CA . LYS A 1 81 ? -7.859 21.530 8.382 1.00 76.62 81 LYS A CA 1
ATOM 633 C C . LYS A 1 81 ? -7.240 21.204 9.740 1.00 76.62 81 LYS A C 1
ATOM 635 O O . LYS A 1 81 ? -7.775 21.648 10.752 1.00 76.62 81 LYS A O 1
ATOM 640 N N . ILE A 1 82 ? -6.114 20.489 9.772 1.00 76.50 82 ILE A N 1
ATOM 641 C CA . ILE A 1 82 ? -5.392 20.194 11.021 1.00 76.50 82 ILE A CA 1
ATOM 642 C C . ILE A 1 82 ? -4.768 21.463 11.607 1.00 76.50 82 ILE A C 1
ATOM 644 O O . ILE A 1 82 ? -4.898 21.697 12.801 1.00 76.50 82 ILE A O 1
ATOM 648 N N . ARG A 1 83 ? -4.141 22.318 10.786 1.00 75.38 83 ARG A N 1
ATOM 649 C CA . ARG A 1 83 ? -3.435 23.528 11.258 1.00 75.38 83 ARG A CA 1
ATOM 650 C C . ARG A 1 83 ? -4.353 24.621 11.823 1.00 75.38 83 ARG A C 1
ATOM 652 O O . ARG A 1 83 ? -3.863 25.595 12.383 1.00 75.38 83 ARG A O 1
ATOM 659 N N . ARG A 1 84 ? -5.666 24.518 11.599 1.00 69.62 84 ARG A N 1
ATOM 660 C CA . ARG A 1 84 ? -6.688 25.447 12.118 1.00 69.62 84 ARG A CA 1
ATOM 661 C C . ARG A 1 84 ? -7.348 24.964 13.418 1.00 69.62 84 ARG A C 1
ATOM 663 O O . ARG A 1 84 ? -8.228 25.662 13.916 1.00 69.62 84 ARG A O 1
ATOM 670 N N . LYS A 1 85 ? -6.970 23.788 13.919 1.00 49.34 85 LYS A N 1
ATOM 671 C CA . LYS A 1 85 ? -7.357 23.260 15.233 1.00 49.34 85 LYS A CA 1
ATOM 672 C C . LYS A 1 8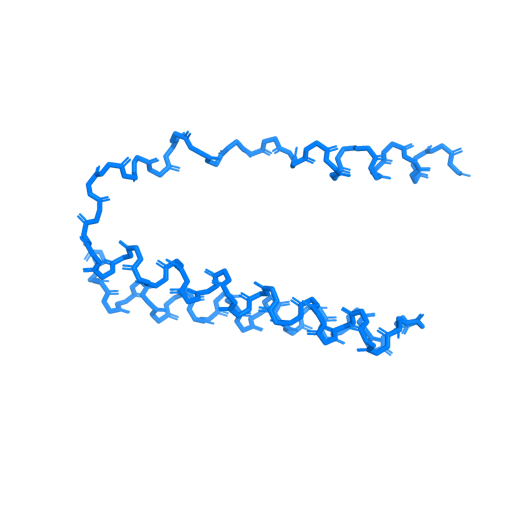5 ? -6.304 23.623 16.272 1.00 49.34 85 LYS A C 1
ATOM 674 O O . LYS A 1 85 ? -6.718 23.811 17.433 1.00 49.34 85 LYS A O 1
#